Protein AF-A0A401UQB8-F1 (afdb_monomer)

pLDDT: mean 71.29, std 19.02, range [30.66, 96.12]

Mean predicted aligned error: 12.64 Å

Structure (mmCIF, N/CA/C/O backbone):
data_AF-A0A401UQB8-F1
#
_entry.id   AF-A0A401UQB8-F1
#
loop_
_atom_site.group_PDB
_atom_site.id
_atom_site.type_symbol
_atom_site.label_atom_id
_atom_site.label_alt_id
_atom_site.label_comp_id
_atom_site.label_asym_id
_atom_site.label_entity_id
_atom_site.label_seq_id
_atom_site.pdbx_PDB_ins_code
_atom_site.Cartn_x
_atom_site.Cartn_y
_atom_site.Cartn_z
_atom_site.occupancy
_atom_site.B_iso_or_equiv
_atom_site.auth_seq_id
_atom_site.auth_comp_id
_atom_site.auth_asym_id
_atom_site.auth_atom_id
_atom_site.pdbx_PDB_model_num
ATOM 1 N N . MET A 1 1 ? 9.650 -1.649 26.311 1.00 34.94 1 MET A N 1
ATOM 2 C CA . MET A 1 1 ? 9.408 -1.422 24.872 1.00 34.94 1 MET A CA 1
ATOM 3 C C . MET A 1 1 ? 8.291 -2.364 24.468 1.00 34.94 1 MET A C 1
ATOM 5 O O . MET A 1 1 ? 8.533 -3.558 24.382 1.00 34.94 1 MET A O 1
ATOM 9 N N . LEU A 1 2 ? 7.059 -1.857 24.392 1.00 32.56 2 LEU A N 1
ATOM 10 C CA . LEU A 1 2 ? 5.891 -2.645 23.992 1.00 32.56 2 LEU A CA 1
ATOM 11 C C . LEU A 1 2 ? 5.945 -2.880 22.480 1.00 32.56 2 LEU A C 1
ATOM 13 O O . LEU A 1 2 ? 6.230 -1.958 21.716 1.00 32.56 2 LEU A O 1
ATOM 17 N N . ASN A 1 3 ? 5.744 -4.133 22.084 1.00 30.66 3 ASN A N 1
ATOM 18 C CA . ASN A 1 3 ? 5.857 -4.611 20.713 1.00 30.66 3 ASN A CA 1
ATOM 19 C C . ASN A 1 3 ? 4.667 -4.068 19.899 1.00 30.66 3 ASN A C 1
ATOM 21 O O . ASN A 1 3 ? 3.548 -4.557 20.033 1.00 30.66 3 ASN A O 1
ATOM 25 N N . LYS A 1 4 ? 4.889 -2.994 19.129 1.00 34.41 4 LYS A N 1
ATOM 26 C CA . LYS A 1 4 ? 3.834 -2.216 18.446 1.00 34.41 4 LYS A CA 1
ATOM 27 C C . LYS A 1 4 ? 3.071 -2.996 17.368 1.00 34.41 4 LYS A C 1
ATOM 29 O O . LYS A 1 4 ? 1.985 -2.586 16.984 1.00 34.41 4 LYS A O 1
ATOM 34 N N . THR A 1 5 ? 3.615 -4.116 16.908 1.00 38.81 5 THR A N 1
ATOM 35 C CA . THR A 1 5 ? 3.029 -4.966 15.865 1.00 38.81 5 THR A CA 1
ATOM 36 C C . THR A 1 5 ? 1.795 -5.745 16.321 1.00 38.81 5 THR A C 1
ATOM 38 O O . THR A 1 5 ? 0.962 -6.052 15.478 1.00 38.81 5 THR A O 1
ATOM 41 N N . CYS A 1 6 ? 1.626 -6.030 17.620 1.00 33.88 6 CYS A N 1
ATOM 42 C CA . CYS A 1 6 ? 0.481 -6.824 18.094 1.00 33.88 6 CYS A CA 1
ATOM 43 C C . CYS A 1 6 ? -0.844 -6.048 18.138 1.00 33.88 6 CYS A C 1
ATOM 45 O O . CYS A 1 6 ? -1.893 -6.653 17.971 1.00 33.88 6 CYS A O 1
ATOM 47 N N . TYR A 1 7 ? -0.815 -4.724 18.325 1.00 38.91 7 TYR A N 1
ATOM 48 C CA . TYR A 1 7 ? -2.050 -3.930 18.381 1.00 38.91 7 TYR A CA 1
ATOM 49 C C . TYR A 1 7 ? -2.683 -3.737 16.999 1.00 38.91 7 TYR A C 1
ATOM 51 O O . TYR A 1 7 ? -3.881 -3.516 16.887 1.00 38.91 7 TYR A O 1
ATOM 59 N N . PHE A 1 8 ? -1.887 -3.821 15.933 1.00 42.53 8 PHE A N 1
ATOM 60 C CA . PHE A 1 8 ? -2.336 -3.466 14.592 1.00 42.53 8 PHE A CA 1
ATOM 61 C C . PHE A 1 8 ? -3.348 -4.459 14.000 1.00 42.53 8 PHE A C 1
ATOM 63 O O . PHE A 1 8 ? -4.315 -4.047 13.365 1.00 42.53 8 PHE A O 1
ATOM 70 N N . SER A 1 9 ? -3.155 -5.759 14.238 1.00 45.53 9 SER A N 1
ATOM 71 C CA . SER A 1 9 ? -4.104 -6.794 13.811 1.00 45.53 9 SER A CA 1
ATOM 72 C C . SER A 1 9 ? -5.440 -6.680 14.543 1.00 45.53 9 SER A C 1
ATOM 74 O O . SER A 1 9 ? -6.483 -6.804 13.914 1.00 45.53 9 SER A O 1
ATOM 76 N N . GLU A 1 10 ? -5.413 -6.347 15.839 1.00 48.34 10 GLU A N 1
ATOM 77 C CA . GLU A 1 10 ? -6.636 -6.116 16.618 1.00 48.34 10 GLU A CA 1
ATOM 78 C C . GLU A 1 10 ? -7.439 -4.936 16.046 1.00 48.34 10 GLU A C 1
ATOM 80 O O . GLU A 1 10 ? -8.655 -5.026 15.938 1.00 48.34 10 GLU A O 1
ATOM 85 N N . PHE A 1 11 ? -6.783 -3.863 15.585 1.00 54.41 11 PHE A N 1
ATOM 86 C CA . PHE A 1 11 ? -7.472 -2.733 14.945 1.00 54.41 11 PHE A CA 1
ATOM 87 C C . PHE A 1 11 ? -8.155 -3.086 13.616 1.00 54.41 11 PHE A C 1
ATOM 89 O O . PHE A 1 11 ? -9.209 -2.524 13.319 1.00 54.41 11 PHE A O 1
ATOM 96 N N . LEU A 1 12 ? -7.589 -3.992 12.814 1.00 51.38 12 LEU A N 1
ATOM 97 C CA . LEU A 1 12 ? -8.218 -4.437 11.564 1.00 51.38 12 LEU A CA 1
ATOM 98 C C . LEU A 1 12 ? -9.447 -5.310 11.839 1.00 51.38 12 LEU A C 1
ATOM 100 O O . LEU A 1 12 ? -10.507 -5.057 11.266 1.00 51.38 12 LEU A O 1
ATOM 104 N N . ASP A 1 13 ? -9.335 -6.244 12.784 1.00 51.31 13 ASP A N 1
ATOM 105 C CA . ASP A 1 13 ? -10.452 -7.091 13.215 1.00 51.31 13 ASP A CA 1
ATOM 106 C C . ASP A 1 13 ? -11.596 -6.254 13.822 1.00 51.31 13 ASP A C 1
ATOM 108 O O . ASP A 1 13 ? -12.774 -6.512 13.573 1.00 51.31 13 ASP A O 1
ATOM 112 N N . ILE A 1 14 ? -11.259 -5.184 14.553 1.00 56.69 14 ILE A N 1
ATOM 113 C CA . ILE A 1 14 ? -12.211 -4.187 15.065 1.00 56.69 14 ILE A CA 1
ATOM 114 C C . ILE A 1 14 ? -12.933 -3.443 13.934 1.00 56.69 14 ILE A C 1
ATOM 116 O O . ILE A 1 14 ? -14.118 -3.146 14.059 1.00 56.69 14 ILE A O 1
ATOM 120 N N . LEU A 1 15 ? -12.256 -3.095 12.841 1.00 52.12 15 LEU A N 1
ATOM 121 C CA . LEU A 1 15 ? -12.887 -2.355 11.742 1.00 52.12 15 LEU A CA 1
ATOM 122 C C . LEU A 1 15 ? -13.812 -3.239 10.902 1.00 52.12 15 LEU A C 1
ATOM 124 O O . LEU A 1 15 ? -14.831 -2.752 10.410 1.00 52.12 15 LEU A O 1
ATOM 128 N N . GLU A 1 16 ? -13.480 -4.520 10.758 1.00 49.00 16 GLU A N 1
ATOM 129 C CA . GLU A 1 16 ? -14.298 -5.486 10.024 1.00 49.00 16 GLU A CA 1
ATOM 130 C C . GLU A 1 16 ? -15.450 -6.048 10.876 1.00 49.00 16 GLU A C 1
ATOM 132 O O . GLU A 1 16 ? -16.547 -6.237 10.351 1.00 49.00 16 GLU A O 1
ATOM 137 N N . ASN A 1 17 ? -15.248 -6.248 12.189 1.00 52.78 17 ASN A N 1
ATOM 138 C CA . ASN A 1 17 ? -16.230 -6.822 13.123 1.00 52.78 17 ASN A CA 1
ATOM 139 C C . ASN A 1 17 ? -16.222 -6.111 14.505 1.00 52.78 17 ASN A C 1
ATOM 141 O O . ASN A 1 17 ? -15.885 -6.707 15.531 1.00 52.78 17 ASN A O 1
ATOM 145 N N . PRO A 1 18 ? -16.640 -4.834 14.590 1.00 47.62 18 PRO A N 1
ATOM 146 C CA . PRO A 1 18 ? -16.445 -3.999 15.785 1.00 47.62 18 PRO A CA 1
ATOM 147 C C . PRO A 1 18 ? -17.142 -4.498 17.054 1.00 47.62 18 PRO A C 1
ATOM 149 O O . PRO A 1 18 ? -16.686 -4.193 18.152 1.00 47.62 18 PRO A O 1
ATOM 152 N N . GLN A 1 19 ? -18.234 -5.258 16.930 1.00 47.41 19 GLN A N 1
ATOM 153 C CA . GLN A 1 19 ? -18.979 -5.777 18.086 1.00 47.41 19 GLN A CA 1
ATOM 154 C C . GLN A 1 19 ? -18.303 -6.985 18.753 1.00 47.41 19 GLN A C 1
ATOM 156 O O . GLN A 1 19 ? -18.549 -7.225 19.932 1.00 47.41 19 GLN A O 1
ATOM 161 N N . ASP A 1 20 ? -17.446 -7.707 18.026 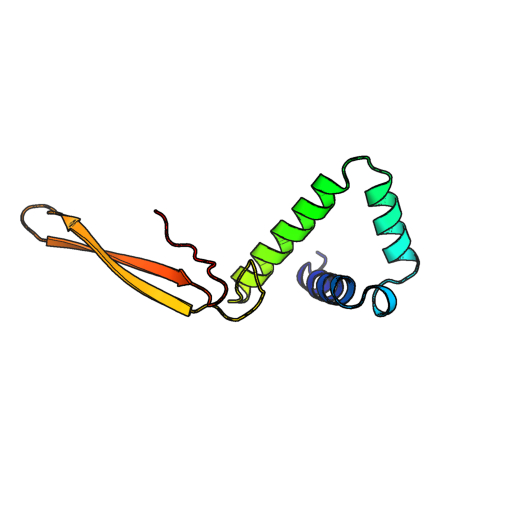1.00 54.75 20 ASP A N 1
ATOM 162 C CA . ASP A 1 20 ? -16.806 -8.937 18.509 1.00 54.75 20 ASP A CA 1
ATOM 163 C C . ASP A 1 20 ? -15.393 -8.692 19.073 1.00 54.75 20 ASP A C 1
ATOM 165 O O . ASP A 1 20 ? -14.882 -9.512 19.836 1.00 54.75 20 ASP A O 1
ATOM 169 N N . HIS A 1 21 ? -14.769 -7.557 18.727 1.00 51.41 21 HIS A N 1
ATOM 170 C CA . HIS A 1 21 ? -13.360 -7.277 19.034 1.00 51.41 21 HIS A CA 1
ATOM 171 C C . HIS A 1 21 ? -13.116 -6.055 19.930 1.00 51.41 21 HIS A C 1
ATOM 173 O O . HIS A 1 21 ? -12.018 -5.911 20.469 1.00 51.41 21 HIS A O 1
ATOM 179 N N . LEU A 1 22 ? -14.109 -5.185 20.138 1.00 49.81 22 LEU A N 1
ATOM 180 C CA . LEU A 1 22 ? -13.984 -4.088 21.096 1.00 49.81 22 LEU A CA 1
ATOM 181 C C . LEU A 1 22 ? -14.541 -4.504 22.457 1.00 49.81 22 LEU A C 1
ATOM 183 O O . LEU A 1 22 ? -15.739 -4.737 22.610 1.00 49.81 22 LEU A O 1
ATOM 187 N N . SER A 1 23 ? -13.674 -4.540 23.472 1.00 56.00 23 SER A N 1
ATOM 188 C CA . SER A 1 23 ? -14.134 -4.511 24.861 1.00 56.00 23 SER A CA 1
ATOM 189 C C . SER A 1 23 ? -14.812 -3.168 25.164 1.00 56.00 23 SER A C 1
ATOM 191 O O . SER A 1 23 ? -14.621 -2.182 24.448 1.00 56.00 23 SER A O 1
ATOM 193 N N . GLU A 1 24 ? -15.576 -3.109 26.256 1.00 48.66 24 GLU A N 1
ATOM 194 C CA . GLU A 1 24 ? -16.244 -1.884 26.726 1.00 48.66 24 GLU A CA 1
ATOM 195 C C . GLU A 1 24 ? -15.254 -0.699 26.842 1.00 48.66 24 GLU A C 1
ATOM 197 O O . GLU A 1 24 ? -15.578 0.427 26.473 1.00 48.66 24 GLU A O 1
ATOM 202 N N . ASP A 1 25 ? -13.998 -0.976 27.212 1.00 48.53 25 ASP A N 1
ATOM 203 C CA . ASP A 1 25 ? -12.905 0.004 27.275 1.00 48.53 25 ASP A CA 1
ATOM 204 C C . ASP A 1 25 ? -12.431 0.498 25.893 1.00 48.53 25 ASP A C 1
ATOM 206 O O . ASP A 1 25 ? -12.087 1.669 25.738 1.00 48.53 25 ASP A O 1
ATOM 210 N N . GLY A 1 26 ? -12.428 -0.364 24.871 1.00 54.06 26 GLY A N 1
ATOM 211 C CA . GLY A 1 26 ? -12.092 0.018 23.494 1.00 54.06 26 GLY A CA 1
ATOM 212 C C . GLY A 1 26 ? -13.171 0.894 22.853 1.00 54.06 26 GLY A C 1
ATOM 213 O O . GLY A 1 26 ? -12.860 1.835 22.120 1.00 54.06 26 GLY A O 1
ATOM 214 N N . ILE A 1 27 ? -14.439 0.632 23.185 1.00 54.69 27 ILE A N 1
ATOM 215 C CA . ILE A 1 27 ? -15.568 1.495 22.818 1.00 54.69 27 ILE A CA 1
ATOM 216 C C . ILE A 1 27 ? -15.420 2.857 23.505 1.00 54.69 27 ILE A C 1
ATOM 218 O O . ILE A 1 27 ? -15.521 3.881 22.833 1.00 54.69 27 ILE A O 1
ATOM 222 N N . ASN A 1 28 ? -15.102 2.885 24.802 1.00 54.06 28 ASN A N 1
ATOM 223 C CA . ASN A 1 28 ? -14.881 4.130 25.543 1.00 54.06 28 ASN A CA 1
ATOM 224 C C . ASN A 1 28 ? -13.725 4.961 24.961 1.00 54.06 28 ASN A C 1
ATOM 226 O O . ASN A 1 28 ? -13.877 6.164 24.793 1.00 54.06 28 ASN A O 1
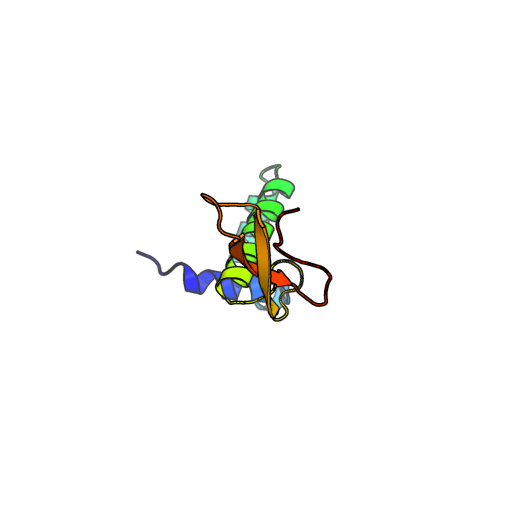ATOM 230 N N . LEU A 1 29 ? -12.619 4.332 24.549 1.00 57.81 29 LEU A N 1
ATOM 231 C CA . LEU A 1 29 ? -11.512 5.029 23.886 1.00 57.81 29 LEU A CA 1
ATOM 232 C C . LEU A 1 29 ? -11.933 5.655 22.546 1.00 57.81 29 LEU A C 1
ATOM 234 O O . LEU A 1 29 ? -11.529 6.773 22.234 1.00 57.81 29 LEU A O 1
ATOM 238 N N . LEU A 1 30 ? -12.754 4.960 21.751 1.00 58.00 30 LEU A N 1
ATOM 239 C CA . LEU A 1 30 ? -13.329 5.533 20.530 1.00 58.00 30 LEU A CA 1
ATOM 240 C C . LEU A 1 30 ? -14.261 6.706 20.850 1.00 58.00 30 LEU A C 1
ATOM 242 O O . LEU A 1 30 ? -14.194 7.725 20.166 1.00 58.00 30 LEU A O 1
ATOM 246 N N . TYR A 1 31 ? -15.081 6.593 21.896 1.00 57.94 31 TYR A N 1
ATOM 247 C CA . TYR A 1 31 ? -15.935 7.681 22.375 1.00 57.94 31 TYR A CA 1
ATOM 248 C C . TYR A 1 31 ? -15.112 8.900 22.816 1.00 57.94 31 TYR A C 1
ATOM 250 O O . TYR A 1 31 ? -15.381 10.000 22.333 1.00 57.94 31 TYR A O 1
ATOM 258 N N . ASP A 1 32 ? -14.057 8.715 23.607 1.00 57.34 32 ASP A N 1
ATOM 259 C CA . ASP A 1 32 ? -13.153 9.786 24.049 1.00 57.34 32 ASP A CA 1
ATOM 260 C C . ASP A 1 32 ? -12.453 10.467 22.856 1.00 57.34 32 ASP A C 1
ATOM 262 O O . ASP A 1 32 ? -12.379 11.696 22.774 1.00 57.34 32 ASP A O 1
ATOM 266 N N . LEU A 1 33 ? -12.015 9.683 21.862 1.00 54.34 33 LEU A N 1
ATOM 267 C CA . LEU A 1 33 ? -11.447 10.197 20.608 1.00 54.34 33 LEU A CA 1
ATOM 268 C C . LEU A 1 33 ? -12.475 10.951 19.746 1.00 54.34 33 LEU A C 1
ATOM 270 O O . LEU A 1 33 ? -12.091 11.800 18.941 1.00 54.34 33 LEU A O 1
ATOM 274 N N . THR A 1 34 ? -13.769 10.644 19.883 1.00 55.97 34 THR A N 1
ATOM 275 C CA . THR A 1 34 ? -14.857 11.345 19.181 1.00 55.97 34 THR A CA 1
ATOM 276 C C . THR A 1 34 ? -15.349 12.597 19.915 1.00 55.97 34 THR A C 1
ATOM 278 O O . THR A 1 34 ? -15.862 13.509 19.259 1.00 55.97 34 THR A O 1
ATOM 281 N N . GLU A 1 35 ? -15.180 12.679 21.243 1.00 55.44 35 GLU A N 1
ATOM 282 C CA . GLU A 1 35 ? -15.453 13.888 22.036 1.00 55.44 35 GLU A CA 1
ATOM 283 C C . GLU A 1 35 ? -14.421 14.994 21.764 1.00 55.44 35 GLU A C 1
ATOM 285 O O . GLU A 1 35 ? -14.759 16.187 21.756 1.00 55.44 35 GLU A O 1
ATOM 290 N N . GLU A 1 36 ? -13.182 14.627 21.426 1.00 53.72 36 GLU A N 1
ATOM 291 C CA . GLU A 1 36 ? -12.259 15.549 20.774 1.00 53.72 36 GLU A CA 1
ATOM 292 C C . GLU A 1 36 ? -12.749 15.841 19.345 1.00 53.72 36 GLU A C 1
ATOM 294 O O . GLU A 1 36 ? -12.829 14.974 18.481 1.00 53.72 36 GLU A O 1
ATOM 299 N N . LYS A 1 37 ? -13.087 17.109 19.082 1.00 53.28 37 LYS A N 1
ATOM 300 C CA . LYS A 1 37 ? -13.777 17.645 17.885 1.00 53.28 37 LYS A CA 1
ATOM 301 C C . LYS A 1 37 ? -13.093 17.421 16.517 1.00 53.28 37 LYS A C 1
ATOM 303 O O . LYS A 1 37 ? -13.398 18.138 15.563 1.00 53.28 37 LYS A O 1
ATOM 308 N N . ASN A 1 38 ? -12.175 16.470 16.379 1.00 66.88 38 ASN A N 1
ATOM 309 C CA . ASN A 1 38 ? -11.479 16.150 15.141 1.00 66.88 38 ASN A CA 1
ATOM 310 C C . ASN A 1 38 ? -11.525 14.654 14.798 1.00 66.88 38 ASN A C 1
ATOM 312 O O . ASN A 1 38 ? -10.523 14.076 14.379 1.00 66.88 38 ASN A O 1
ATOM 316 N N . LEU A 1 39 ? -12.714 14.053 14.886 1.00 65.44 39 LEU A N 1
ATOM 317 C CA . LEU A 1 39 ? -12.991 12.707 14.374 1.00 65.44 39 LEU A CA 1
ATOM 318 C C . LEU A 1 39 ? -12.435 12.493 12.956 1.00 65.44 39 LEU A C 1
ATOM 320 O O . LEU A 1 39 ? -11.880 11.445 12.649 1.00 65.44 39 LEU A O 1
ATOM 324 N N . LYS A 1 40 ? -12.509 13.518 12.096 1.00 62.31 40 LYS A N 1
ATOM 325 C CA . LYS A 1 40 ? -11.922 13.480 10.750 1.00 62.31 40 LYS A CA 1
ATOM 326 C C . LYS A 1 40 ? -10.402 13.281 10.781 1.00 62.31 40 LYS A C 1
ATOM 328 O O . LYS A 1 40 ? -9.877 12.513 9.986 1.00 62.31 40 LYS A O 1
ATOM 333 N N . GLY A 1 41 ? -9.697 13.963 11.678 1.00 63.97 41 GLY A N 1
ATOM 334 C CA . GLY A 1 41 ? -8.256 13.811 11.870 1.00 63.97 41 GLY A CA 1
ATOM 335 C C . GLY A 1 41 ? -7.879 12.432 12.402 1.00 63.97 41 GLY A C 1
ATOM 336 O O . GLY A 1 41 ? -6.937 11.835 11.891 1.00 63.97 41 GLY A O 1
ATOM 337 N N . VAL A 1 42 ? -8.648 11.906 13.358 1.00 68.94 42 VAL A N 1
ATOM 338 C CA . VAL A 1 42 ? -8.435 10.559 13.913 1.00 68.94 42 VAL A CA 1
ATOM 339 C C . VAL A 1 42 ? -8.668 9.484 12.850 1.00 68.94 42 VAL A C 1
ATOM 341 O O . VAL A 1 42 ? -7.811 8.630 12.644 1.00 68.94 42 VAL A O 1
ATOM 344 N N . LEU A 1 43 ? -9.776 9.560 12.108 1.00 69.00 43 LEU A N 1
ATOM 345 C CA . LEU A 1 43 ? -10.072 8.619 11.024 1.00 69.00 43 LEU A CA 1
ATOM 346 C C . LEU A 1 43 ? -9.034 8.693 9.902 1.00 69.00 43 LEU A C 1
ATOM 348 O O . LEU A 1 43 ? -8.607 7.658 9.401 1.00 69.00 43 LEU A O 1
ATOM 352 N N . ASN A 1 44 ? -8.583 9.898 9.541 1.00 69.00 44 ASN A N 1
ATOM 353 C CA . ASN A 1 44 ? -7.510 10.066 8.563 1.00 69.00 44 ASN A CA 1
ATOM 354 C C . ASN A 1 44 ? -6.200 9.433 9.045 1.00 69.00 44 ASN A C 1
ATOM 356 O O . ASN A 1 44 ? -5.520 8.788 8.256 1.00 69.00 44 ASN A O 1
ATOM 360 N N . PHE A 1 45 ? -5.849 9.605 10.323 1.00 72.62 45 PHE A N 1
ATOM 361 C CA . PHE A 1 45 ? -4.658 8.990 10.904 1.00 72.62 45 PHE A CA 1
ATOM 362 C C . PHE A 1 45 ? -4.733 7.462 10.834 1.00 72.62 45 PHE A C 1
ATOM 364 O O . PHE A 1 45 ? -3.828 6.835 10.294 1.00 72.62 45 PHE A O 1
ATOM 371 N N . ILE A 1 46 ? -5.843 6.873 11.290 1.00 71.88 46 ILE A N 1
ATOM 372 C CA . ILE A 1 46 ? -6.064 5.421 11.232 1.00 71.88 46 ILE A CA 1
ATOM 373 C C . ILE A 1 46 ? -5.978 4.921 9.786 1.00 71.88 46 ILE A C 1
ATOM 375 O O . ILE A 1 46 ? -5.297 3.938 9.511 1.00 71.88 46 ILE A O 1
ATOM 379 N N . HIS A 1 47 ? -6.615 5.623 8.848 1.00 72.69 47 HIS A N 1
ATOM 380 C CA . HIS A 1 47 ? -6.575 5.264 7.434 1.00 72.69 47 HIS A CA 1
ATOM 381 C C . HIS A 1 47 ? -5.146 5.277 6.865 1.00 72.69 47 HIS A C 1
ATOM 383 O O . HIS A 1 47 ? -4.758 4.334 6.177 1.00 72.69 47 HIS A O 1
ATOM 389 N N . CYS A 1 48 ? -4.337 6.289 7.196 1.00 70.25 48 CYS A N 1
ATOM 390 C CA . CYS A 1 48 ? -2.929 6.342 6.800 1.00 70.25 48 CYS A CA 1
ATOM 391 C C . CYS A 1 48 ? -2.124 5.161 7.362 1.00 70.25 48 CYS A C 1
ATOM 393 O O . CYS A 1 48 ? -1.353 4.544 6.629 1.00 70.25 48 CYS A O 1
ATOM 395 N N . GLU A 1 49 ? -2.315 4.814 8.635 1.00 77.94 49 GLU A N 1
ATOM 396 C CA . GLU A 1 49 ? -1.595 3.698 9.259 1.00 77.94 49 GLU A CA 1
ATOM 397 C C . GLU A 1 49 ? -1.966 2.350 8.607 1.00 77.94 49 GLU A C 1
ATOM 399 O O . GLU A 1 49 ? -1.090 1.523 8.356 1.00 77.94 49 GLU A O 1
ATOM 404 N N . ILE A 1 50 ? -3.239 2.149 8.236 1.00 75.88 50 ILE A N 1
ATOM 405 C CA . ILE A 1 50 ? -3.706 0.984 7.452 1.00 75.88 50 ILE A CA 1
ATOM 406 C C . ILE A 1 50 ? -3.021 0.907 6.095 1.00 75.88 50 ILE A C 1
ATOM 408 O O . ILE A 1 50 ? -2.541 -0.162 5.712 1.00 75.88 50 ILE A O 1
ATOM 412 N N . GLN A 1 51 ? -2.941 2.024 5.381 1.00 78.06 51 GLN A N 1
ATOM 413 C CA . GLN A 1 51 ? -2.270 2.080 4.087 1.00 78.06 51 GLN A CA 1
ATOM 414 C C . GLN A 1 51 ? -0.784 1.706 4.194 1.00 78.06 51 GLN A C 1
ATOM 416 O O . GLN A 1 51 ? -0.302 0.902 3.392 1.00 78.06 51 GLN A O 1
ATOM 421 N N . VAL A 1 52 ? -0.075 2.233 5.200 1.00 77.19 52 VAL A N 1
ATOM 422 C CA . VAL A 1 52 ? 1.343 1.920 5.454 1.00 77.19 52 VAL A CA 1
ATOM 423 C C . VAL A 1 52 ? 1.521 0.444 5.791 1.00 77.19 52 VAL A C 1
ATOM 425 O O . VAL A 1 52 ? 2.320 -0.235 5.148 1.00 77.19 52 VAL A O 1
ATOM 428 N N . HIS A 1 53 ? 0.741 -0.081 6.736 1.00 79.06 53 HIS A N 1
ATOM 429 C CA . HIS A 1 53 ? 0.848 -1.478 7.141 1.00 79.06 53 HIS A CA 1
ATOM 430 C C . HIS A 1 53 ? 0.580 -2.443 5.985 1.00 79.06 53 HIS A C 1
ATOM 432 O O . HIS A 1 53 ? 1.309 -3.420 5.810 1.00 79.06 53 HIS A O 1
ATOM 438 N N . ARG A 1 54 ? -0.447 -2.170 5.171 1.00 83.31 54 ARG A N 1
ATOM 439 C CA . ARG A 1 54 ? -0.736 -2.960 3.968 1.00 83.31 54 ARG A CA 1
ATOM 440 C C . ARG A 1 54 ? 0.467 -2.967 3.033 1.00 83.31 54 ARG A C 1
ATOM 442 O O . ARG A 1 54 ? 0.924 -4.044 2.659 1.00 83.31 54 ARG A O 1
ATOM 449 N N . PHE A 1 55 ? 1.032 -1.799 2.734 1.00 85.44 55 PHE A N 1
ATOM 450 C CA . PHE A 1 55 ? 2.191 -1.694 1.852 1.00 85.44 55 PHE A CA 1
ATOM 451 C C . PHE A 1 55 ? 3.406 -2.481 2.368 1.00 85.44 55 PHE A C 1
ATOM 453 O O . PHE A 1 55 ? 4.010 -3.242 1.613 1.00 85.44 55 PHE A O 1
ATOM 460 N N . GLU A 1 56 ? 3.733 -2.355 3.658 1.00 84.06 56 GLU A N 1
ATOM 461 C CA . GLU A 1 56 ? 4.833 -3.092 4.301 1.00 84.06 56 GLU A CA 1
ATOM 462 C C . GLU A 1 56 ? 4.637 -4.617 4.239 1.00 84.06 56 GLU A C 1
ATOM 464 O O . GLU A 1 56 ? 5.606 -5.374 4.155 1.00 84.06 56 GLU A O 1
ATOM 469 N N . ASN A 1 57 ? 3.383 -5.073 4.205 1.00 84.19 57 ASN A N 1
ATOM 470 C CA . ASN A 1 57 ? 3.005 -6.480 4.075 1.00 84.19 57 ASN A CA 1
ATOM 471 C C . ASN A 1 57 ? 2.710 -6.904 2.626 1.00 84.19 57 ASN A C 1
ATOM 473 O O . ASN A 1 57 ? 2.073 -7.932 2.407 1.00 84.19 57 ASN A O 1
ATOM 477 N N . HIS A 1 58 ? 3.196 -6.150 1.635 1.00 88.88 58 HIS A N 1
ATOM 478 C CA . HIS A 1 58 ? 3.013 -6.435 0.206 1.00 88.88 58 HIS A CA 1
ATOM 479 C C . HIS A 1 58 ? 1.538 -6.493 -0.243 1.00 88.88 58 HIS A C 1
ATOM 481 O O . HIS A 1 58 ? 1.190 -7.165 -1.212 1.00 88.88 58 HIS A O 1
ATOM 487 N N . LYS A 1 59 ? 0.664 -5.752 0.447 1.00 90.31 59 LYS A N 1
ATOM 488 C CA . LYS A 1 59 ? -0.752 -5.569 0.115 1.00 90.31 59 LYS A CA 1
ATOM 489 C C . LYS A 1 59 ? -1.020 -4.163 -0.409 1.00 90.31 59 LYS A C 1
ATOM 491 O O . LYS A 1 59 ? -0.343 -3.197 -0.058 1.00 90.31 59 LYS A O 1
ATOM 496 N N . CYS A 1 60 ? -2.027 -4.042 -1.263 1.00 92.19 60 CYS A N 1
ATOM 497 C CA . CYS A 1 60 ? -2.480 -2.785 -1.831 1.00 92.19 60 CYS A CA 1
ATOM 498 C C . CYS A 1 60 ? -2.966 -1.861 -0.708 1.00 92.19 60 CYS A C 1
ATOM 500 O O . CYS A 1 60 ? -3.868 -2.256 0.034 1.00 92.19 60 CYS A O 1
ATOM 502 N N . PRO A 1 61 ? -2.432 -0.633 -0.590 1.00 87.75 61 PRO A N 1
ATOM 503 C CA . PRO A 1 61 ? -2.871 0.323 0.424 1.00 87.75 61 PRO A CA 1
ATOM 504 C C . PRO A 1 61 ? -4.380 0.589 0.389 1.00 87.75 61 PRO A C 1
ATOM 506 O O . PRO A 1 61 ? -5.009 0.680 1.442 1.00 87.75 61 PRO A O 1
ATOM 509 N N . ASP A 1 62 ? -4.969 0.634 -0.808 1.00 86.81 62 ASP A N 1
ATOM 510 C CA . ASP A 1 62 ? -6.366 1.023 -1.001 1.00 86.81 62 ASP A CA 1
ATOM 511 C C . ASP A 1 62 ? -7.345 -0.124 -0.721 1.00 86.81 62 ASP A C 1
ATOM 513 O O . ASP A 1 62 ? -8.236 0.016 0.118 1.00 86.81 62 ASP A O 1
ATOM 517 N N . CYS A 1 63 ? -7.183 -1.279 -1.376 1.00 86.38 63 CYS A N 1
ATOM 518 C CA . CYS A 1 63 ? -8.146 -2.384 -1.262 1.00 86.38 63 CYS A CA 1
ATOM 519 C C . CYS A 1 63 ? -7.698 -3.546 -0.363 1.00 86.38 63 CYS A C 1
ATOM 521 O O . CYS A 1 63 ? -8.529 -4.379 -0.027 1.00 86.38 63 CYS A O 1
ATOM 523 N N . GLY A 1 64 ? -6.426 -3.617 0.042 1.00 84.31 64 GLY A N 1
ATOM 524 C CA . GLY A 1 64 ? -5.899 -4.703 0.880 1.00 84.31 64 GLY A CA 1
ATOM 525 C C . GLY A 1 64 ? -5.567 -6.011 0.147 1.00 84.31 64 GLY A C 1
ATOM 526 O O . GLY A 1 64 ? -4.971 -6.896 0.756 1.00 84.31 64 GLY A O 1
ATOM 527 N N . GLU A 1 65 ? -5.882 -6.126 -1.146 1.00 90.94 65 GLU A N 1
ATOM 528 C CA 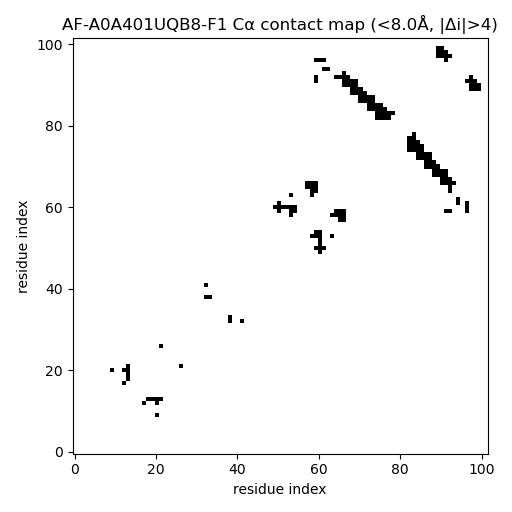. GLU A 1 65 ? -5.498 -7.271 -1.986 1.00 90.94 65 GLU A CA 1
ATOM 529 C C . GLU A 1 65 ? -4.007 -7.250 -2.345 1.00 90.94 65 GLU A C 1
ATOM 531 O O . GLU A 1 65 ? -3.337 -6.229 -2.204 1.00 90.94 65 GLU A O 1
ATOM 536 N N . ASP A 1 66 ? -3.463 -8.360 -2.840 1.00 94.44 66 ASP A N 1
ATOM 537 C CA . ASP A 1 66 ? -2.082 -8.386 -3.335 1.00 94.44 66 ASP A CA 1
ATOM 538 C C . ASP A 1 66 ? -1.891 -7.424 -4.522 1.00 94.44 66 ASP A C 1
ATOM 540 O O . ASP A 1 66 ? -2.693 -7.383 -5.460 1.00 94.44 66 ASP A O 1
ATOM 544 N N . PHE A 1 67 ? -0.803 -6.651 -4.500 1.00 96.06 67 PHE A N 1
ATOM 545 C CA . PHE A 1 67 ? -0.370 -5.875 -5.663 1.00 96.06 67 PHE A CA 1
ATOM 546 C C . PHE A 1 67 ? 0.677 -6.643 -6.474 1.00 96.06 67 PHE A C 1
ATOM 548 O O . PHE A 1 67 ? 1.334 -7.567 -5.994 1.00 96.06 67 PHE A O 1
ATOM 555 N N . LYS A 1 68 ? 0.868 -6.225 -7.722 1.00 95.25 68 LYS A N 1
ATOM 556 C CA . LYS A 1 68 ? 1.913 -6.724 -8.618 1.00 95.25 68 LYS A CA 1
ATOM 557 C C . LYS A 1 68 ? 3.051 -5.713 -8.655 1.00 95.25 68 LYS A C 1
ATOM 559 O O . LYS A 1 68 ? 2.805 -4.521 -8.816 1.00 95.25 68 LYS A O 1
ATOM 564 N N . THR A 1 69 ? 4.289 -6.187 -8.534 1.00 94.94 69 THR A N 1
ATOM 565 C CA . THR A 1 69 ? 5.486 -5.366 -8.757 1.00 94.94 69 THR A CA 1
ATOM 566 C C . THR A 1 69 ? 5.953 -5.529 -10.196 1.00 94.94 69 THR A C 1
ATOM 568 O O . THR A 1 69 ? 6.240 -6.636 -10.649 1.00 94.94 69 THR A O 1
ATOM 571 N N . ASN A 1 70 ? 6.060 -4.413 -10.902 1.00 94.12 70 ASN A N 1
ATOM 572 C CA . ASN A 1 70 ? 6.478 -4.320 -12.288 1.00 94.12 70 ASN A CA 1
ATOM 573 C C . ASN A 1 70 ? 7.781 -3.525 -12.412 1.00 94.12 70 ASN A C 1
ATOM 575 O O . ASN A 1 70 ? 8.183 -2.770 -11.522 1.00 94.12 70 ASN A O 1
ATOM 579 N N . THR A 1 71 ? 8.434 -3.664 -13.563 1.00 93.94 71 THR A N 1
ATOM 580 C CA . THR A 1 71 ? 9.648 -2.917 -13.900 1.00 93.94 71 THR A CA 1
ATOM 581 C C . THR A 1 71 ? 9.562 -2.422 -15.334 1.00 93.94 71 THR A C 1
ATOM 583 O O . THR A 1 71 ? 9.149 -3.168 -16.222 1.00 93.94 71 THR A O 1
ATOM 586 N N . TYR A 1 72 ? 9.979 -1.184 -15.584 1.00 90.12 72 TYR A N 1
ATOM 587 C CA . TYR A 1 72 ? 10.178 -0.669 -16.938 1.00 90.12 72 TYR A CA 1
ATOM 588 C C . TYR A 1 72 ? 11.528 0.036 -17.066 1.00 90.12 72 TYR A C 1
ATOM 590 O O . TYR A 1 72 ? 12.132 0.444 -16.077 1.00 90.12 72 TYR A O 1
ATOM 598 N N . GLN A 1 73 ? 12.019 0.140 -18.301 1.00 90.44 73 GLN A N 1
ATOM 599 C CA . GLN A 1 73 ? 13.212 0.921 -18.615 1.00 90.44 73 GLN A CA 1
ATOM 600 C C . GLN A 1 73 ? 12.795 2.352 -18.940 1.00 90.44 73 GLN A C 1
ATOM 602 O O . GLN A 1 73 ? 12.080 2.587 -19.916 1.00 90.44 73 GLN A O 1
ATOM 607 N N . GLU A 1 74 ? 13.246 3.304 -18.135 1.00 87.75 74 GLU A N 1
ATOM 608 C CA . GLU A 1 74 ? 13.134 4.723 -18.435 1.00 87.75 74 GLU A CA 1
ATOM 609 C C . GLU A 1 74 ? 14.387 5.175 -19.183 1.00 87.7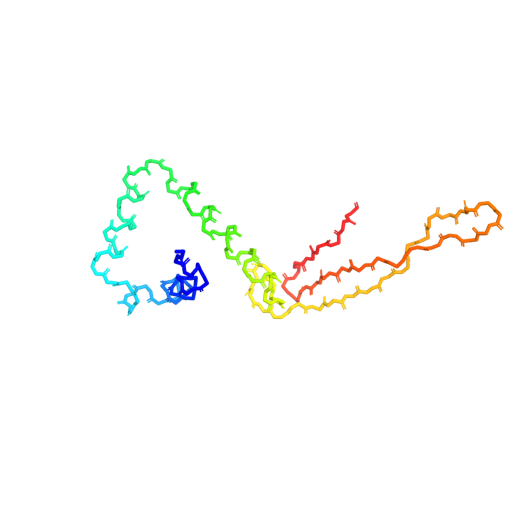5 74 GLU A C 1
ATOM 611 O O . GLU A 1 74 ? 15.498 5.100 -18.662 1.00 87.75 74 GLU A O 1
ATOM 616 N N . ASN A 1 75 ? 14.218 5.658 -20.413 1.00 87.19 75 ASN A N 1
ATOM 617 C CA . ASN A 1 75 ? 15.319 6.259 -21.156 1.00 87.19 75 ASN A CA 1
ATOM 618 C C . ASN A 1 75 ? 15.582 7.665 -20.614 1.0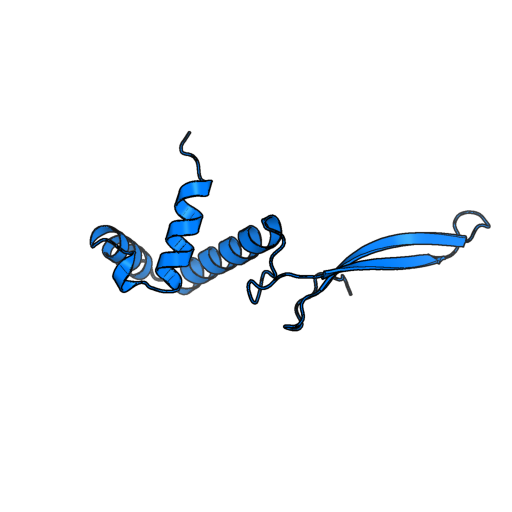0 87.19 75 ASN A C 1
ATOM 620 O O . ASN A 1 75 ? 14.775 8.570 -20.809 1.00 87.19 75 ASN A O 1
ATOM 624 N N . ARG A 1 76 ? 16.751 7.870 -20.010 1.00 84.75 76 ARG A N 1
ATOM 625 C CA . ARG A 1 76 ? 17.224 9.176 -19.529 1.00 84.75 76 ARG A CA 1
ATOM 626 C C . ARG A 1 76 ? 18.011 9.966 -20.572 1.00 84.75 76 ARG A C 1
ATOM 628 O O . ARG A 1 76 ? 18.627 10.981 -20.260 1.00 84.75 76 ARG A O 1
ATOM 635 N N . GLY A 1 77 ? 17.969 9.513 -21.821 1.00 83.12 77 GLY A N 1
ATOM 636 C CA . GLY A 1 77 ? 18.665 10.132 -22.939 1.00 83.12 77 GLY A CA 1
ATOM 637 C C . GLY A 1 77 ? 20.094 9.619 -23.063 1.00 83.12 77 GLY A C 1
ATOM 638 O O . GLY A 1 77 ? 20.329 8.411 -23.073 1.00 83.12 77 GLY A O 1
ATOM 639 N N . ASP A 1 78 ? 21.039 10.542 -23.202 1.00 85.69 78 ASP A N 1
ATOM 640 C CA . ASP A 1 78 ? 22.443 10.241 -23.453 1.00 85.69 78 ASP A CA 1
ATOM 641 C C . ASP A 1 78 ? 23.309 10.662 -22.253 1.00 85.69 78 ASP A C 1
ATOM 643 O O . ASP A 1 78 ? 23.319 11.824 -21.839 1.00 85.69 78 ASP A O 1
ATOM 647 N N . CYS A 1 79 ? 24.063 9.703 -21.714 1.00 78.06 79 CYS A N 1
ATOM 648 C CA . CYS A 1 79 ? 25.068 9.920 -20.684 1.00 78.06 79 CYS A CA 1
ATOM 649 C C . CYS A 1 79 ? 26.475 9.771 -21.296 1.00 78.06 79 CYS A C 1
ATOM 651 O O . CYS A 1 79 ? 27.087 8.711 -21.198 1.00 78.06 79 CYS A O 1
ATOM 653 N N . ARG A 1 80 ? 27.020 10.857 -21.867 1.00 83.19 80 ARG A N 1
ATOM 654 C CA . ARG A 1 80 ? 28.387 10.946 -22.444 1.00 83.19 80 ARG A CA 1
ATOM 655 C C . ARG A 1 80 ? 28.617 10.097 -23.710 1.00 83.19 80 ARG A C 1
ATOM 657 O O . ARG A 1 80 ? 29.632 9.417 -23.837 1.00 83.19 80 ARG A O 1
ATOM 664 N N . GLY A 1 81 ? 27.711 10.189 -24.668 1.00 80.25 81 GLY A N 1
ATOM 665 C CA . GLY A 1 81 ? 27.715 9.471 -25.941 1.00 80.25 81 GLY A CA 1
ATOM 666 C C . GLY A 1 81 ? 27.165 8.046 -25.860 1.00 80.25 81 GLY A C 1
ATOM 667 O O . GLY A 1 81 ? 27.416 7.257 -26.771 1.00 80.25 81 GLY A O 1
ATOM 668 N N . GLN A 1 82 ? 26.484 7.679 -24.769 1.00 80.56 82 GLN A N 1
ATOM 669 C CA . GLN A 1 82 ? 25.926 6.340 -24.571 1.00 80.56 82 GLN A CA 1
ATOM 670 C C . GLN A 1 82 ? 24.458 6.418 -24.137 1.00 80.56 82 GLN A C 1
ATOM 672 O O . GLN A 1 82 ? 24.119 7.268 -23.306 1.00 80.56 82 GLN A O 1
ATOM 677 N N . PRO A 1 83 ? 23.591 5.521 -24.654 1.00 78.81 83 PRO A N 1
ATOM 678 C CA . PRO A 1 83 ? 22.216 5.437 -24.197 1.00 78.81 83 PRO A CA 1
ATOM 679 C C . PRO A 1 83 ? 22.194 5.142 -22.702 1.00 78.81 83 PRO A C 1
ATOM 681 O O . PRO A 1 83 ? 22.835 4.207 -22.221 1.00 78.81 83 PRO A O 1
ATOM 684 N N . CYS A 1 84 ? 21.464 5.979 -21.982 1.00 84.38 84 CYS A N 1
ATOM 685 C CA . CYS A 1 84 ? 21.339 5.938 -20.542 1.00 84.38 84 CYS A CA 1
ATOM 686 C C . CYS A 1 84 ? 19.905 5.535 -20.226 1.00 84.38 84 CYS A C 1
ATOM 688 O O . CYS A 1 84 ? 18.975 6.287 -20.521 1.00 84.38 84 CYS A O 1
ATOM 690 N N . SER A 1 85 ? 19.719 4.346 -19.663 1.00 86.88 85 SER A N 1
ATOM 691 C CA . SER A 1 85 ? 18.424 3.903 -19.159 1.00 86.88 85 SER A CA 1
ATOM 692 C C . SER A 1 85 ? 18.516 3.577 -17.675 1.00 86.88 85 SER A C 1
ATOM 694 O O . SER A 1 85 ? 19.556 3.135 -17.185 1.00 86.88 85 SER A O 1
ATOM 696 N N . GLU A 1 86 ? 17.428 3.819 -16.955 1.00 87.69 86 GLU A N 1
ATOM 697 C CA . GLU A 1 86 ? 17.264 3.390 -15.573 1.00 87.69 86 GLU A CA 1
ATOM 698 C C . GLU A 1 86 ? 16.127 2.371 -15.479 1.00 87.69 86 GLU A C 1
ATOM 700 O O . GLU A 1 86 ? 15.075 2.525 -16.101 1.00 87.69 86 GLU A O 1
ATOM 705 N N . SER A 1 87 ? 16.344 1.317 -14.695 1.00 90.38 87 SER A N 1
ATOM 706 C CA . SER A 1 87 ? 15.281 0.389 -14.314 1.00 90.38 87 SER A CA 1
ATOM 707 C C . SER A 1 87 ? 14.428 1.028 -13.225 1.00 90.38 87 SER A C 1
ATOM 709 O O . SER A 1 87 ? 14.891 1.180 -12.095 1.00 90.38 87 SER A O 1
ATOM 711 N N . ILE A 1 88 ? 13.179 1.351 -13.544 1.00 90.81 88 ILE A N 1
ATOM 712 C CA . ILE A 1 88 ? 12.211 1.876 -12.581 1.00 90.81 88 ILE A CA 1
ATOM 713 C C . ILE A 1 88 ? 11.274 0.748 -12.157 1.00 90.81 88 ILE A C 1
ATOM 715 O O . ILE A 1 88 ? 10.695 0.060 -13.000 1.00 90.81 88 ILE A O 1
ATOM 719 N N . TYR A 1 89 ? 11.127 0.569 -10.846 1.00 91.56 89 TYR A N 1
ATOM 720 C CA . TYR A 1 89 ? 10.202 -0.387 -10.241 1.00 91.56 89 TYR A CA 1
ATOM 721 C C . TYR A 1 89 ? 8.953 0.345 -9.766 1.00 91.56 89 TYR A C 1
ATOM 723 O O . TYR A 1 89 ? 9.055 1.420 -9.178 1.00 91.56 89 TYR A O 1
ATOM 731 N N . TYR A 1 90 ? 7.786 -0.244 -9.995 1.00 94.12 90 TYR A N 1
ATOM 732 C CA . TYR A 1 90 ? 6.516 0.279 -9.503 1.00 94.12 90 TYR A CA 1
ATOM 733 C C . TYR A 1 90 ? 5.572 -0.868 -9.149 1.00 94.12 90 TYR A C 1
ATOM 735 O O . TYR A 1 90 ? 5.753 -1.998 -9.594 1.00 94.12 90 TYR A O 1
ATOM 743 N N . ASN A 1 91 ? 4.569 -0.570 -8.339 1.00 95.25 91 ASN A N 1
ATOM 744 C CA . ASN A 1 91 ? 3.530 -1.485 -7.909 1.00 95.25 91 ASN A CA 1
ATOM 745 C C . ASN A 1 91 ? 2.186 -1.023 -8.469 1.00 95.25 91 ASN A C 1
ATOM 747 O O . ASN A 1 91 ? 1.907 0.177 -8.498 1.00 95.25 91 ASN A O 1
ATOM 751 N N . GLU A 1 92 ? 1.352 -1.973 -8.873 1.00 96.12 92 GLU A N 1
ATOM 752 C CA . GLU A 1 92 ? -0.025 -1.728 -9.303 1.00 96.12 92 GLU A CA 1
ATOM 753 C C . GLU A 1 92 ? -0.970 -2.792 -8.742 1.00 96.12 92 GLU A C 1
ATOM 755 O O . GLU A 1 92 ? -0.572 -3.930 -8.484 1.00 96.12 92 GLU A O 1
ATOM 760 N N . CYS A 1 93 ? -2.232 -2.430 -8.557 1.00 95.94 93 CYS A N 1
ATOM 761 C CA . CYS A 1 93 ? -3.279 -3.328 -8.098 1.00 95.94 93 CYS A CA 1
ATOM 762 C C . CYS A 1 93 ? -4.470 -3.302 -9.059 1.00 95.94 93 CYS A C 1
ATOM 764 O O . CYS A 1 93 ? -4.771 -2.280 -9.676 1.00 95.94 93 CYS A O 1
ATOM 766 N N . ASP A 1 94 ? -5.199 -4.415 -9.130 1.00 95.31 94 ASP A N 1
ATOM 767 C CA . ASP A 1 94 ? -6.370 -4.575 -9.995 1.00 95.31 94 ASP A CA 1
ATOM 768 C C . ASP A 1 94 ? -7.527 -3.617 -9.612 1.00 95.31 94 ASP A C 1
ATOM 770 O O . ASP A 1 94 ? -8.423 -3.376 -10.420 1.00 95.31 94 ASP A O 1
ATOM 774 N N . CYS A 1 95 ? -7.491 -3.006 -8.416 1.00 92.88 95 CYS A N 1
ATOM 775 C CA . CYS A 1 95 ? -8.417 -1.940 -8.006 1.00 92.88 95 CYS A CA 1
ATOM 776 C C . CYS A 1 95 ? -8.125 -0.566 -8.644 1.00 92.88 95 CYS A C 1
ATOM 778 O O . CYS A 1 95 ? -8.907 0.367 -8.463 1.00 92.88 95 CYS A O 1
ATOM 780 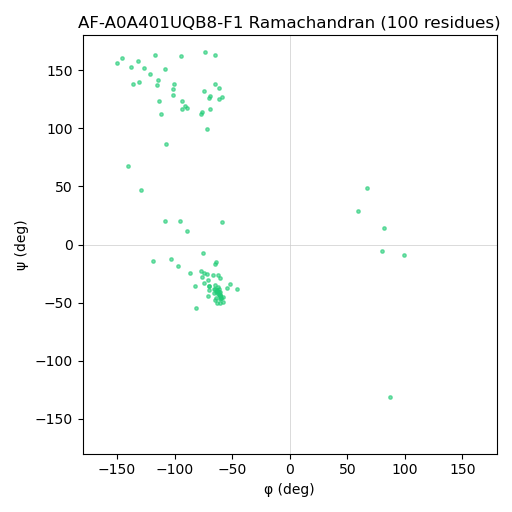N N . GLY A 1 96 ? -7.013 -0.429 -9.373 1.00 93.56 96 GLY A N 1
ATOM 781 C CA . GLY A 1 96 ? -6.583 0.806 -10.036 1.00 93.56 96 GLY A CA 1
ATOM 782 C C . GLY A 1 96 ? -5.515 1.602 -9.282 1.00 93.56 96 GLY A C 1
ATOM 783 O O . GLY A 1 96 ? -4.941 2.530 -9.854 1.00 93.56 96 GLY A O 1
ATOM 784 N N . TRP A 1 97 ? -5.201 1.238 -8.034 1.00 93.81 97 TRP A N 1
ATOM 785 C CA . TRP A 1 97 ? -4.088 1.843 -7.302 1.00 93.81 97 TRP A CA 1
ATOM 786 C C . TRP A 1 97 ? -2.748 1.521 -7.972 1.00 93.81 97 TRP A C 1
ATOM 788 O O . TRP A 1 97 ? -2.492 0.378 -8.355 1.00 93.81 97 TRP A O 1
ATOM 798 N N . ASN A 1 98 ? -1.865 2.513 -8.062 1.00 94.00 98 ASN A N 1
ATOM 799 C CA . ASN A 1 98 ? -0.468 2.323 -8.430 1.00 94.00 98 ASN A CA 1
ATOM 800 C C . ASN A 1 98 ? 0.411 3.397 -7.770 1.00 94.00 98 ASN A 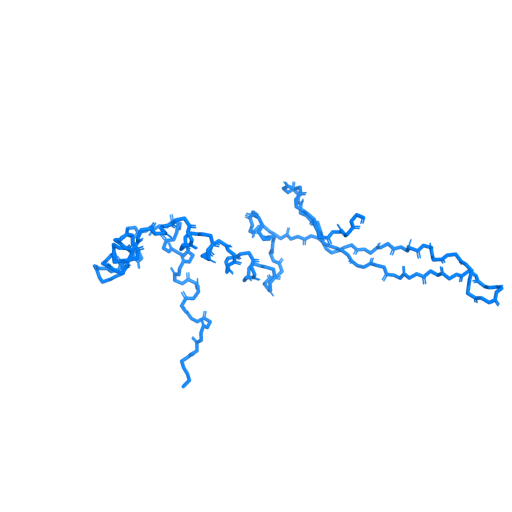C 1
ATOM 802 O O . ASN A 1 98 ? -0.076 4.468 -7.414 1.00 94.00 98 ASN A O 1
ATOM 806 N N . ASN A 1 99 ? 1.702 3.106 -7.597 1.00 90.25 99 ASN A N 1
ATOM 807 C CA . ASN A 1 99 ? 2.679 4.049 -7.030 1.00 90.25 99 ASN A CA 1
ATOM 808 C C . ASN A 1 99 ? 3.667 4.593 -8.074 1.00 90.25 99 ASN A C 1
ATOM 810 O O . ASN A 1 99 ? 4.762 5.037 -7.719 1.00 90.25 99 ASN A O 1
ATOM 814 N N . LYS A 1 100 ? 3.313 4.508 -9.359 1.00 87.56 100 LYS A N 1
ATOM 815 C CA . LYS A 1 100 ? 4.144 5.047 -10.427 1.00 87.56 100 LYS A CA 1
ATOM 816 C C . LYS A 1 100 ? 4.099 6.574 -10.343 1.00 87.56 100 LYS A C 1
ATOM 818 O O . LYS A 1 100 ? 3.021 7.155 -10.313 1.00 87.56 100 LYS A O 1
ATOM 823 N N . SER A 1 101 ? 5.263 7.212 -10.279 1.00 69.56 101 SER A N 1
ATOM 824 C CA . SER A 1 101 ? 5.350 8.669 -10.388 1.00 69.56 101 SER A CA 1
ATOM 825 C C . SER A 1 101 ? 5.000 9.088 -11.819 1.00 69.56 101 SER A C 1
ATOM 827 O O . SER A 1 101 ? 5.582 8.540 -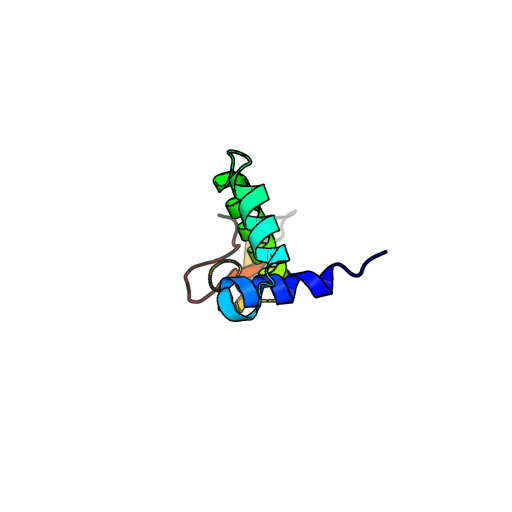12.759 1.00 69.56 101 SER A O 1
ATOM 829 N N . ASP A 1 102 ? 4.058 10.021 -11.965 1.00 58.28 102 ASP A N 1
ATOM 830 C CA . ASP A 1 102 ? 3.746 10.694 -13.237 1.00 58.28 102 ASP A CA 1
ATOM 831 C C . ASP A 1 102 ? 4.863 11.655 -13.681 1.00 58.28 102 ASP A C 1
ATOM 833 O O . ASP A 1 102 ? 5.484 12.305 -12.802 1.00 58.28 102 ASP A O 1
#

Sequence (102 aa):
MLNKTCYFSEFLDILENPQDHLSEDGINLLYDLTEEKNLKGVLNFIHCEIQVHRFENHKCPDCGEDFKTNTYQENRGDCRGQPCSESIYYNECDCGWNNKSD

Solvent-accessible surface area (backbone atoms only — not comparable to full-atom values): 6124 Å² total; per-residue (Å²): 134,81,72,73,73,68,58,55,58,55,54,51,48,28,71,78,40,48,85,82,60,45,51,77,68,53,50,49,52,52,49,57,53,52,69,44,91,45,47,68,57,53,53,50,51,54,51,51,54,50,26,50,53,25,44,78,68,58,18,26,49,87,80,59,48,72,44,49,80,47,75,48,77,44,76,73,52,69,62,91,93,35,86,31,66,44,84,46,74,37,41,40,31,96,89,69,54,62,69,64,84,130

Radius of gyration: 20.25 Å; Cα contacts (8 Å, |Δi|>4): 95; chains: 1; bounding box: 47×27×53 Å

Foldseek 3Di:
DDDPVVVLVLVVCCVVPVVVRDDPVNVVVVVVVVVPVPPVVVVVVNLVVQLVVLVVVQAHSPPSHHKDKDWDWDFPDDDPNDTDTDIDIKIADPVGDIDDDD

Organism: NCBI:txid360422

Nearest PDB structures (foldseek):
  6nvw-assembly1_B  TM=6.960E-01  e=5.507E+00  Priestia megaterium
  5ee4-assembly1_A  TM=3.914E-01  e=4.005E+00  Kingella denitrificans ATCC 33394
  5ee4-assembly2_B  TM=3.965E-01  e=3.758E+00  Kingella denitrificans ATCC 33394
  5da9-assembly1_B  TM=2.564E-01  e=7.571E+00  Thermochaetoides thermophila DSM 1495

Secondary structure (DSSP, 8-state):
---THHHHHHHHHHHH-HHHH--HHHHHHHHHHHHSS-HHHHHHHHHHHHHHHHHHTTB-TTT-SBPEEEEEEEEEEESSSSEEEEEEEEEE-T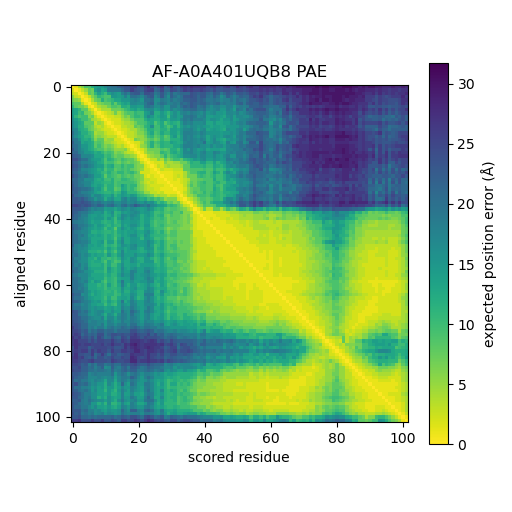TS-B----